Protein AF-A0A7W0UKR6-F1 (afdb_monomer_lite)

Secondary structure (DSSP, 8-state):
--EEETTEEPPPTTSHHHHHHHHHHHHHS-TT---EEEEEEE-TTS-EEEEEE-TTS-BHHHHHHHTTSSEE---

Sequence (75 aa):
IAVRVEGMNSPEMNTAEGKAAKVYAESLLPPGTQVMLTARKKDKYGRFLARITLPNGDDFSTSMITAGHAVAYLT

pLDDT: mean 93.0, std 7.55, range [59.22, 98.38]

Foldseek 3Di:
DAADEPFKDFDDCPDPLVVVLVVVLCVQPPPPFDWDWDFDDQDPVRHTHTWTQHPVRDTSRVVCVVVVRIPTDDD

Radius of gyration: 12.02 Å; chains: 1; bounding box: 26×22×31 Å

Structure (mmCIF, N/CA/C/O backbone):
data_AF-A0A7W0UKR6-F1
#
_entry.id   AF-A0A7W0UKR6-F1
#
loop_
_atom_site.group_PDB
_atom_site.id
_atom_site.type_symbol
_atom_site.label_atom_id
_atom_site.label_alt_id
_atom_site.label_comp_id
_atom_site.label_asym_id
_atom_site.label_entity_id
_atom_site.label_seq_id
_atom_site.pdbx_PDB_ins_code
_atom_site.Cartn_x
_atom_site.Cartn_y
_atom_site.Cartn_z
_atom_site.occupancy
_atom_site.B_iso_or_equiv
_atom_site.auth_seq_id
_atom_site.auth_comp_id
_atom_site.auth_asym_id
_atom_site.auth_atom_id
_atom_site.pdbx_PDB_model_num
ATOM 1 N N . ILE A 1 1 ? -4.853 10.923 10.191 1.00 78.19 1 ILE A N 1
ATOM 2 C CA . ILE A 1 1 ? -3.819 9.958 10.646 1.00 78.19 1 ILE A CA 1
ATOM 3 C C . ILE A 1 1 ? -3.092 9.453 9.405 1.00 78.19 1 ILE A C 1
ATOM 5 O O . ILE A 1 1 ? -3.773 9.179 8.429 1.00 78.19 1 ILE A O 1
ATOM 9 N N . ALA A 1 2 ? -1.759 9.378 9.413 1.00 88.38 2 ALA A N 1
ATOM 10 C CA . ALA A 1 2 ? -0.972 8.835 8.303 1.00 88.38 2 ALA A CA 1
ATOM 11 C C . ALA A 1 2 ? -0.312 7.513 8.723 1.00 88.38 2 ALA A C 1
ATOM 13 O O . ALA A 1 2 ? 0.196 7.408 9.843 1.00 88.38 2 ALA A O 1
ATOM 14 N N . VAL A 1 3 ? -0.328 6.518 7.835 1.00 91.00 3 VAL A N 1
ATOM 15 C CA . VAL A 1 3 ? 0.158 5.156 8.096 1.00 91.00 3 VAL A CA 1
ATOM 16 C C . VAL A 1 3 ? 1.181 4.769 7.030 1.00 91.00 3 VAL A C 1
ATOM 18 O O . VAL A 1 3 ? 0.952 4.985 5.843 1.00 91.00 3 VAL A O 1
ATOM 21 N N . ARG A 1 4 ? 2.308 4.196 7.455 1.00 92.50 4 ARG A N 1
ATOM 22 C CA . ARG A 1 4 ? 3.216 3.423 6.610 1.00 92.50 4 ARG A CA 1
ATOM 23 C C . ARG A 1 4 ? 2.880 1.951 6.805 1.00 92.50 4 ARG A C 1
ATOM 25 O O . ARG A 1 4 ? 2.883 1.470 7.940 1.00 92.50 4 ARG A O 1
ATOM 32 N N . VAL A 1 5 ? 2.610 1.258 5.704 1.00 94.12 5 VAL A N 1
ATOM 33 C CA . VAL A 1 5 ? 2.361 -0.181 5.748 1.00 94.12 5 VAL A CA 1
ATOM 34 C C . VAL A 1 5 ? 3.649 -0.893 6.121 1.00 94.12 5 VAL A C 1
ATOM 36 O O . VAL A 1 5 ? 4.722 -0.624 5.581 1.00 94.12 5 VAL A O 1
ATOM 39 N N . GLU A 1 6 ? 3.539 -1.760 7.106 1.00 93.06 6 GLU A N 1
ATOM 40 C CA . GLU A 1 6 ? 4.644 -2.550 7.604 1.00 93.06 6 GLU A CA 1
ATOM 41 C C . GLU A 1 6 ? 4.912 -3.785 6.742 1.00 93.06 6 GLU A C 1
ATOM 43 O O . GLU A 1 6 ? 3.990 -4.359 6.175 1.00 93.06 6 GLU A O 1
ATOM 48 N N . GLY A 1 7 ? 6.173 -4.225 6.679 1.00 92.38 7 GLY A N 1
ATOM 49 C CA . GLY A 1 7 ? 6.543 -5.466 5.994 1.00 92.38 7 GLY A CA 1
ATOM 50 C C . GLY A 1 7 ? 6.732 -5.337 4.480 1.00 92.38 7 GLY A C 1
ATOM 51 O O . GLY A 1 7 ? 7.089 -6.319 3.834 1.00 92.38 7 GLY A O 1
ATOM 52 N N . MET A 1 8 ? 6.531 -4.146 3.907 1.00 95.31 8 MET A N 1
ATOM 53 C CA . MET A 1 8 ? 6.628 -3.909 2.465 1.00 95.31 8 MET A CA 1
ATOM 54 C C . MET A 1 8 ? 7.292 -2.569 2.123 1.00 95.31 8 MET A C 1
ATOM 56 O O . MET A 1 8 ? 7.223 -1.611 2.895 1.00 95.31 8 MET A O 1
ATOM 60 N N . ASN A 1 9 ? 7.862 -2.485 0.920 1.00 96.62 9 ASN A N 1
ATOM 61 C CA . ASN A 1 9 ? 8.205 -1.231 0.248 1.00 96.62 9 ASN A CA 1
ATOM 62 C C . ASN A 1 9 ? 7.625 -1.228 -1.170 1.00 96.62 9 ASN A C 1
ATOM 64 O O . ASN A 1 9 ? 7.800 -2.193 -1.914 1.00 96.62 9 ASN A O 1
ATOM 68 N N . SER A 1 10 ? 6.961 -0.138 -1.549 1.00 96.81 10 SER A N 1
ATOM 69 C CA . SER A 1 10 ? 6.524 0.111 -2.925 1.00 96.81 10 SER A CA 1
ATOM 70 C C . SER A 1 10 ? 7.576 0.924 -3.694 1.00 96.81 10 SER A C 1
ATOM 72 O O . SER A 1 10 ? 8.368 1.629 -3.061 1.00 96.81 10 SER A O 1
ATOM 74 N N . PRO A 1 11 ? 7.565 0.892 -5.038 1.00 97.38 11 PRO A N 1
ATOM 75 C CA . PRO A 1 11 ? 8.358 1.807 -5.857 1.00 97.38 11 PRO A CA 1
ATOM 76 C C . PRO A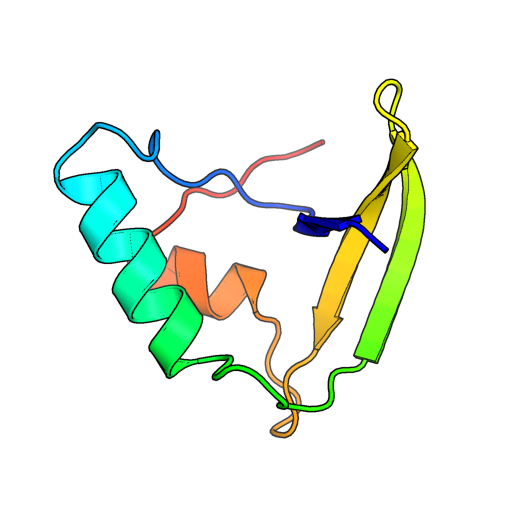 1 11 ? 8.032 3.283 -5.580 1.00 97.38 11 PRO A C 1
ATOM 78 O O . PRO A 1 11 ? 6.956 3.615 -5.071 1.00 97.38 11 PRO A O 1
ATOM 81 N N . GLU A 1 12 ? 8.957 4.173 -5.940 1.00 96.88 12 GLU A N 1
ATOM 82 C CA . GLU A 1 12 ? 8.788 5.616 -5.758 1.00 96.88 12 GLU A CA 1
ATOM 83 C C . GLU A 1 12 ? 7.666 6.177 -6.641 1.00 96.88 12 GLU A C 1
ATOM 85 O O . GLU A 1 12 ? 7.551 5.865 -7.823 1.00 96.88 12 GLU A O 1
ATOM 90 N N . MET A 1 13 ? 6.836 7.056 -6.074 1.00 94.38 13 MET A N 1
ATOM 91 C CA . MET A 1 13 ? 5.601 7.547 -6.711 1.00 94.38 13 MET A CA 1
ATOM 92 C C . MET A 1 13 ? 5.827 8.261 -8.057 1.00 94.38 13 MET A C 1
ATOM 94 O O . MET A 1 13 ? 4.926 8.334 -8.893 1.00 94.38 13 MET A O 1
ATOM 98 N N . ASN A 1 14 ? 7.014 8.829 -8.268 1.00 96.31 14 ASN A N 1
ATOM 99 C CA . ASN A 1 14 ? 7.361 9.542 -9.495 1.00 96.31 14 ASN A CA 1
ATOM 100 C C . ASN A 1 14 ? 7.791 8.616 -10.649 1.00 96.31 14 ASN A C 1
ATOM 102 O O . ASN A 1 14 ? 8.010 9.119 -11.751 1.00 96.31 14 ASN A O 1
ATOM 106 N N . THR A 1 15 ? 7.861 7.297 -10.443 1.00 97.94 15 THR A N 1
ATOM 107 C CA . THR A 1 15 ? 8.137 6.317 -11.504 1.00 97.94 15 THR A CA 1
ATOM 108 C C . THR A 1 15 ? 6.848 5.740 -12.105 1.00 97.94 15 THR A C 1
ATOM 110 O O . THR A 1 15 ? 5.744 5.955 -11.594 1.00 97.94 15 THR A O 1
ATOM 113 N N . ALA A 1 16 ? 6.959 5.023 -13.228 1.00 98.12 16 ALA A N 1
ATOM 114 C CA . ALA A 1 16 ? 5.813 4.348 -13.843 1.00 98.12 16 ALA A CA 1
ATOM 115 C C . ALA A 1 16 ? 5.273 3.226 -12.938 1.00 98.12 16 ALA A C 1
ATOM 117 O O . ALA A 1 16 ? 4.063 3.075 -12.772 1.00 98.12 16 ALA A O 1
ATOM 118 N N . GLU A 1 17 ? 6.176 2.497 -12.291 1.00 97.94 17 GLU A N 1
ATOM 119 C CA . GLU A 1 17 ? 5.882 1.403 -11.369 1.00 97.94 17 GLU A CA 1
ATOM 120 C C . GLU A 1 17 ? 5.204 1.920 -10.098 1.00 97.94 17 GLU A C 1
ATOM 122 O O . GLU A 1 17 ? 4.245 1.309 -9.629 1.00 97.94 17 GLU A O 1
ATOM 127 N N . GLY A 1 18 ? 5.638 3.069 -9.564 1.00 98.06 18 GLY A N 1
ATOM 128 C CA . GLY A 1 18 ? 5.004 3.688 -8.397 1.00 98.06 18 GLY A CA 1
ATOM 129 C C . GLY A 1 18 ? 3.571 4.132 -8.680 1.00 98.06 18 GLY A C 1
ATOM 130 O O . GLY A 1 18 ? 2.673 3.908 -7.866 1.00 98.06 18 GLY A O 1
ATOM 131 N N . LYS A 1 19 ? 3.321 4.686 -9.873 1.00 98.38 19 LYS A N 1
ATOM 132 C CA . LYS A 1 19 ? 1.961 5.012 -10.330 1.00 98.38 19 LYS A CA 1
ATOM 133 C C . LYS A 1 19 ? 1.100 3.757 -10.473 1.00 98.38 19 LYS A C 1
ATOM 135 O O . LYS A 1 19 ? -0.033 3.757 -10.001 1.00 98.38 19 LYS A O 1
ATOM 140 N N . ALA A 1 20 ? 1.633 2.690 -11.068 1.00 98.31 20 ALA A N 1
ATOM 141 C CA . ALA A 1 20 ? 0.919 1.420 -11.192 1.00 98.31 20 ALA A CA 1
ATOM 142 C C . ALA A 1 20 ? 0.594 0.808 -9.817 1.00 98.31 20 ALA A C 1
ATOM 144 O O . ALA A 1 20 ? -0.541 0.401 -9.577 1.00 98.31 20 ALA A O 1
ATOM 145 N N . ALA A 1 21 ? 1.553 0.820 -8.886 1.00 98.31 21 ALA A N 1
ATOM 146 C CA . ALA A 1 21 ? 1.353 0.354 -7.516 1.00 98.31 21 ALA A CA 1
ATOM 147 C C . ALA A 1 21 ? 0.274 1.157 -6.780 1.00 98.31 21 ALA A C 1
ATOM 149 O O . ALA A 1 21 ? -0.545 0.576 -6.071 1.00 98.31 21 ALA A O 1
ATOM 150 N N . LYS A 1 22 ? 0.228 2.480 -6.981 1.00 97.56 22 LYS A N 1
ATOM 151 C CA . LYS A 1 22 ? -0.834 3.328 -6.431 1.00 97.56 22 LYS A CA 1
ATOM 152 C C . LYS A 1 22 ? -2.213 2.929 -6.962 1.00 97.56 22 LYS A C 1
ATOM 154 O O . LYS A 1 22 ? -3.126 2.765 -6.160 1.00 97.56 22 LYS A O 1
ATOM 159 N N . VAL A 1 23 ? -2.364 2.759 -8.277 1.00 98.06 23 VAL A N 1
ATOM 160 C CA . VAL A 1 23 ? -3.656 2.367 -8.872 1.00 98.06 23 VAL A CA 1
ATOM 161 C C . VAL A 1 23 ? -4.124 1.024 -8.313 1.00 98.06 23 VAL A C 1
ATOM 163 O O . VAL A 1 23 ? -5.287 0.884 -7.940 1.00 98.06 23 VAL A O 1
ATOM 166 N N . TYR A 1 24 ? -3.221 0.050 -8.189 1.00 98.25 24 TYR A N 1
ATOM 167 C CA . TYR A 1 24 ? -3.568 -1.242 -7.607 1.00 98.25 24 TYR A CA 1
ATOM 168 C C . TYR A 1 24 ? -3.952 -1.128 -6.124 1.00 98.25 24 TYR A C 1
ATOM 170 O O . TYR A 1 24 ? -4.982 -1.665 -5.714 1.00 98.25 24 TYR A O 1
ATOM 178 N N . ALA A 1 25 ? -3.201 -0.357 -5.332 1.00 97.44 25 ALA A N 1
ATOM 179 C CA . ALA A 1 25 ? -3.539 -0.075 -3.938 1.00 97.44 25 ALA A CA 1
ATOM 180 C C . ALA A 1 25 ? -4.942 0.537 -3.788 1.00 97.44 25 ALA A C 1
ATOM 182 O O . ALA A 1 25 ? -5.710 0.099 -2.935 1.00 97.44 25 ALA A O 1
ATOM 183 N N . GLU A 1 26 ? -5.296 1.509 -4.633 1.00 97.19 26 GLU A N 1
ATOM 184 C CA . GLU A 1 26 ? -6.621 2.145 -4.643 1.00 97.19 26 GLU A CA 1
ATOM 185 C C . GLU A 1 26 ? -7.733 1.181 -5.086 1.00 97.19 26 GLU A C 1
ATOM 187 O O . GLU A 1 26 ? -8.874 1.340 -4.661 1.00 97.19 26 GLU A O 1
ATOM 192 N N . SER A 1 27 ? -7.415 0.156 -5.886 1.00 97.19 27 SER A N 1
ATOM 193 C CA . SER A 1 27 ? -8.375 -0.896 -6.252 1.00 97.19 27 SER A CA 1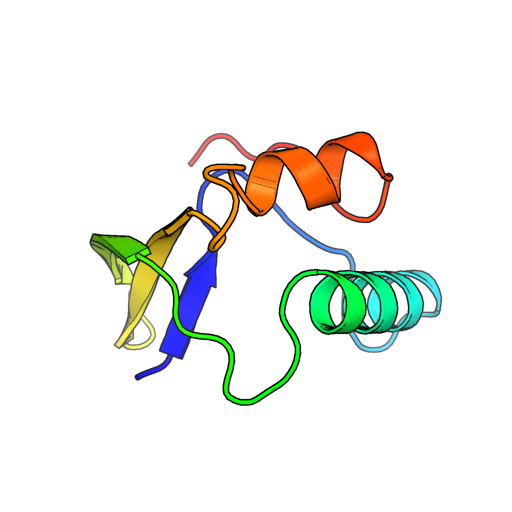
ATOM 194 C C . SER A 1 27 ? -8.667 -1.872 -5.105 1.00 97.19 27 SER A C 1
ATOM 196 O O . SER A 1 27 ? -9.799 -2.330 -4.968 1.00 97.19 27 SER A O 1
ATOM 198 N N . LEU A 1 28 ? -7.671 -2.157 -4.255 1.00 96.38 28 LEU A N 1
ATOM 199 C CA . LEU A 1 28 ? -7.827 -2.989 -3.054 1.00 96.38 28 LEU A CA 1
ATOM 200 C C . LEU A 1 28 ? -8.476 -2.220 -1.900 1.00 96.38 28 LEU A C 1
ATOM 202 O O . LEU A 1 28 ? -9.224 -2.787 -1.106 1.00 96.38 28 LEU A O 1
ATOM 206 N N . LEU A 1 29 ? -8.149 -0.931 -1.793 1.00 95.00 29 LEU A N 1
ATOM 207 C CA . LEU A 1 29 ? -8.585 -0.049 -0.723 1.00 95.00 29 LEU A CA 1
ATOM 208 C C . LEU A 1 29 ? -9.086 1.295 -1.278 1.00 95.00 29 LEU A C 1
ATOM 210 O O . LEU A 1 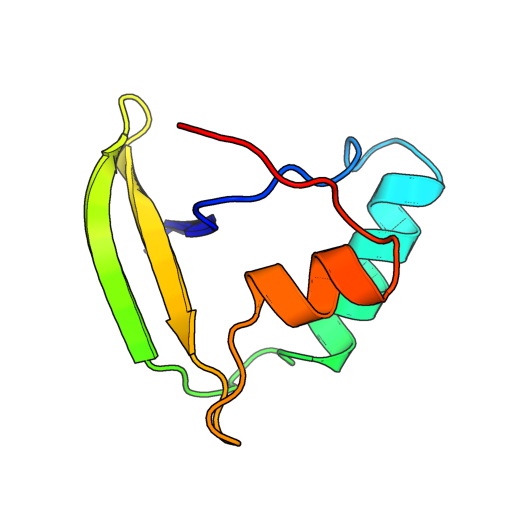29 ? -8.408 2.319 -1.135 1.00 95.00 29 LEU A O 1
ATOM 214 N N . PRO A 1 30 ? -10.284 1.328 -1.888 1.00 96.06 30 PRO A N 1
ATOM 215 C CA . PRO A 1 30 ? -10.874 2.573 -2.358 1.00 96.06 30 PRO A CA 1
ATOM 216 C C . PRO A 1 30 ? -11.050 3.589 -1.219 1.00 96.06 30 PRO A C 1
ATOM 218 O O . PRO A 1 30 ? -11.306 3.193 -0.072 1.00 96.06 30 PRO A O 1
ATOM 221 N N . PRO A 1 31 ? -10.981 4.903 -1.495 1.00 94.62 31 PRO A N 1
ATOM 222 C CA . PRO A 1 31 ? -11.276 5.924 -0.496 1.00 94.62 31 PRO A CA 1
ATOM 223 C C . PRO A 1 31 ? -12.634 5.699 0.185 1.00 94.62 31 PRO A C 1
ATOM 225 O O . PRO A 1 31 ? -13.637 5.440 -0.473 1.00 94.62 31 PRO A O 1
ATOM 228 N N . GLY A 1 32 ? -12.660 5.806 1.516 1.00 94.69 32 GLY A N 1
ATOM 229 C CA . GLY A 1 32 ? -13.854 5.546 2.332 1.00 94.69 32 GLY A CA 1
ATOM 230 C C . GLY A 1 32 ? -13.995 4.099 2.818 1.00 94.69 32 GLY A C 1
ATOM 231 O O . GLY A 1 32 ? -14.829 3.838 3.683 1.00 94.69 32 GLY A O 1
ATOM 232 N N . THR A 1 33 ? -13.160 3.175 2.337 1.00 94.88 33 THR A N 1
ATOM 233 C CA . THR A 1 33 ? -13.140 1.791 2.829 1.00 94.88 33 THR A CA 1
ATOM 234 C C . THR A 1 33 ? -12.721 1.740 4.298 1.00 94.88 33 THR A C 1
ATOM 236 O O . THR A 1 33 ? -11.696 2.303 4.689 1.00 94.88 33 THR A O 1
ATOM 239 N N . GLN A 1 34 ? -13.507 1.045 5.121 1.00 95.44 34 GLN A N 1
ATOM 240 C CA . GLN A 1 34 ? -13.154 0.773 6.512 1.00 95.44 34 GLN A CA 1
ATOM 241 C C . GLN A 1 34 ? -12.161 -0.387 6.591 1.00 95.44 34 GLN A C 1
ATOM 243 O O . GLN A 1 34 ? -12.347 -1.414 5.948 1.00 95.44 34 GLN A O 1
ATOM 248 N N . VAL A 1 35 ? -11.117 -0.231 7.402 1.00 95.00 35 VAL A N 1
ATOM 249 C CA . VAL A 1 35 ? -10.076 -1.246 7.613 1.00 95.00 35 VAL A CA 1
ATOM 250 C C . VAL A 1 35 ? -9.734 -1.371 9.080 1.00 95.00 35 VAL A C 1
ATOM 252 O O . VAL A 1 35 ? -9.916 -0.431 9.858 1.00 95.00 35 VAL A O 1
ATOM 255 N N . MET A 1 36 ? -9.161 -2.513 9.442 1.00 95.56 36 MET A N 1
ATOM 256 C CA . MET A 1 36 ? -8.534 -2.681 10.742 1.00 95.56 36 MET A CA 1
ATOM 257 C C . MET A 1 36 ? -7.050 -2.327 10.646 1.00 95.56 36 MET A C 1
ATOM 259 O O . MET A 1 36 ? -6.320 -2.850 9.804 1.00 95.56 36 MET A O 1
ATOM 263 N N . LEU A 1 37 ? -6.604 -1.439 11.535 1.00 93.69 37 LEU A N 1
ATOM 264 C CA . LEU A 1 37 ? -5.198 -1.081 11.686 1.00 93.69 37 LEU A CA 1
ATOM 265 C C . LEU A 1 37 ? -4.634 -1.747 12.937 1.00 93.69 37 LEU A C 1
ATOM 267 O O . LEU A 1 37 ? -5.099 -1.489 14.046 1.00 93.69 37 LEU A O 1
ATOM 271 N N . THR A 1 38 ? -3.579 -2.539 12.774 1.00 92.19 38 THR A N 1
ATOM 272 C CA . THR A 1 38 ? -2.781 -3.038 13.899 1.00 92.19 38 THR A CA 1
ATOM 273 C C . THR A 1 38 ? -1.469 -2.266 13.932 1.00 92.19 38 THR A C 1
ATOM 275 O O . THR A 1 38 ? -0.510 -2.601 13.235 1.00 92.19 38 THR A O 1
ATOM 278 N N . ALA A 1 39 ? -1.453 -1.173 14.696 1.00 81.94 39 ALA A N 1
ATOM 279 C CA . ALA A 1 39 ? -0.314 -0.266 14.785 1.00 81.94 39 ALA A CA 1
ATOM 280 C C . ALA A 1 39 ? 0.686 -0.710 15.858 1.00 81.94 39 ALA A C 1
ATOM 282 O O . ALA A 1 39 ? 0.293 -1.040 16.975 1.00 81.94 39 ALA A O 1
ATOM 283 N N . ARG A 1 40 ? 1.986 -0.665 15.538 1.00 69.94 40 ARG A N 1
ATOM 284 C CA . ARG A 1 40 ? 3.054 -1.008 16.494 1.00 69.94 40 ARG A CA 1
ATOM 285 C C . ARG A 1 40 ? 3.695 0.210 17.147 1.00 69.94 40 ARG A C 1
ATOM 287 O O . ARG A 1 40 ? 3.911 0.223 18.353 1.00 69.94 40 ARG A O 1
ATOM 294 N N . LYS A 1 41 ? 4.025 1.234 16.359 1.00 76.00 41 LYS A N 1
ATOM 295 C CA . LYS A 1 41 ? 4.736 2.436 16.828 1.00 76.00 41 LYS A CA 1
ATOM 296 C C . LYS A 1 41 ? 4.508 3.619 15.895 1.00 76.00 41 LYS A C 1
ATOM 298 O O . LYS A 1 41 ? 4.190 3.428 14.721 1.00 76.00 41 LYS A O 1
ATOM 303 N N . LYS A 1 42 ? 4.714 4.838 16.399 1.00 82.12 42 LYS A N 1
ATOM 304 C CA . LYS A 1 42 ? 4.909 6.016 15.543 1.00 82.12 42 LYS A CA 1
ATOM 305 C C . LYS A 1 42 ? 6.362 6.043 15.056 1.00 82.12 42 LYS A C 1
ATOM 307 O O . LYS A 1 42 ? 7.275 5.788 15.838 1.00 82.12 42 LYS A O 1
ATOM 312 N N . ASP A 1 43 ? 6.573 6.308 13.774 1.00 79.00 43 ASP A N 1
ATOM 313 C CA . ASP A 1 43 ? 7.894 6.533 13.193 1.00 79.00 43 ASP A CA 1
ATOM 314 C C . ASP A 1 43 ? 8.414 7.945 13.527 1.00 79.00 43 ASP A C 1
ATOM 316 O O . ASP A 1 43 ? 7.693 8.789 14.068 1.00 79.00 43 ASP A O 1
ATOM 320 N N . LYS A 1 44 ? 9.677 8.220 13.176 1.00 80.50 44 LYS A N 1
ATOM 321 C CA . LYS A 1 44 ? 10.329 9.525 13.407 1.00 80.50 44 LYS A CA 1
ATOM 322 C C . LYS A 1 44 ? 9.672 10.705 12.673 1.00 80.50 44 LYS A C 1
ATOM 324 O O . LYS A 1 44 ? 10.009 11.850 12.945 1.00 80.50 44 LYS A O 1
ATOM 329 N N . TYR A 1 45 ? 8.762 10.431 11.743 1.00 83.56 45 TYR A N 1
ATOM 330 C CA . TYR A 1 45 ? 8.002 11.414 10.975 1.00 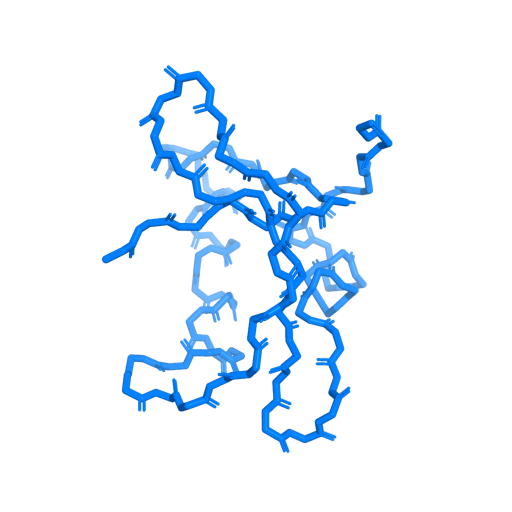83.56 45 TYR A CA 1
ATOM 331 C C . TYR A 1 45 ? 6.546 11.527 11.461 1.00 83.56 45 TYR A C 1
ATOM 333 O O . TYR A 1 45 ? 5.731 12.184 10.819 1.00 83.56 45 TYR A O 1
ATOM 341 N N . GLY A 1 46 ? 6.196 10.876 12.578 1.00 83.62 46 GLY A N 1
ATOM 342 C CA . GLY A 1 46 ? 4.859 10.909 13.170 1.00 83.62 46 GLY A CA 1
ATOM 343 C C . GLY A 1 46 ? 3.828 9.997 12.496 1.00 83.62 46 GLY A C 1
ATOM 344 O O . GLY A 1 46 ? 2.647 10.072 12.841 1.00 83.62 46 GLY A O 1
ATOM 345 N N . ARG A 1 47 ? 4.238 9.128 11.563 1.00 88.00 47 ARG A N 1
ATOM 346 C CA . ARG A 1 47 ? 3.358 8.149 10.902 1.00 88.00 47 ARG A CA 1
ATOM 347 C C . ARG A 1 47 ? 3.265 6.882 11.733 1.00 88.00 47 ARG A C 1
ATOM 349 O O . ARG A 1 47 ? 4.248 6.472 12.338 1.00 88.00 47 ARG A O 1
ATOM 356 N N . PHE A 1 48 ? 2.124 6.209 11.732 1.00 89.94 48 PHE A N 1
ATOM 357 C CA . PHE A 1 48 ? 2.066 4.868 12.314 1.00 89.94 48 PHE A CA 1
ATOM 358 C C . PHE A 1 48 ? 2.721 3.856 11.380 1.00 89.94 48 PHE A C 1
ATOM 360 O O . PHE A 1 48 ? 2.414 3.841 10.194 1.00 89.94 48 PHE A O 1
ATOM 367 N N . LEU A 1 49 ? 3.582 2.995 11.917 1.00 91.31 49 LEU A N 1
ATOM 368 C CA . LEU A 1 49 ? 3.950 1.742 11.264 1.00 91.31 49 LEU A CA 1
ATOM 369 C C . LEU A 1 49 ? 2.913 0.689 11.670 1.00 91.31 49 LEU A C 1
ATOM 371 O O . LEU A 1 49 ? 2.774 0.401 12.866 1.00 91.31 49 LEU A O 1
ATOM 375 N N . ALA A 1 50 ? 2.149 0.182 10.704 1.00 93.00 50 ALA A N 1
ATOM 376 C CA . ALA A 1 50 ? 1.022 -0.705 10.981 1.00 93.00 50 ALA A CA 1
ATOM 377 C C . ALA A 1 50 ? 0.791 -1.739 9.876 1.00 93.00 50 ALA A C 1
ATOM 379 O O . ALA A 1 50 ? 1.084 -1.494 8.703 1.00 93.00 50 ALA A O 1
ATOM 380 N N . ARG A 1 51 ? 0.175 -2.858 10.263 1.00 94.44 51 ARG A N 1
ATOM 381 C CA . ARG A 1 51 ? -0.509 -3.759 9.330 1.00 94.44 51 ARG A CA 1
ATOM 382 C C . ARG A 1 51 ? -1.929 -3.274 9.068 1.00 94.44 51 ARG A C 1
ATOM 384 O O . ARG A 1 51 ? -2.555 -2.680 9.951 1.00 94.44 51 ARG A O 1
ATOM 391 N N . ILE A 1 52 ? -2.410 -3.540 7.858 1.00 95.88 52 ILE A N 1
ATOM 392 C CA . ILE A 1 52 ? -3.756 -3.190 7.405 1.00 95.88 52 ILE A CA 1
ATOM 393 C C . ILE A 1 52 ? -4.461 -4.480 7.000 1.00 95.88 52 ILE A C 1
ATOM 395 O O . ILE A 1 52 ? -4.030 -5.144 6.057 1.00 95.88 52 ILE A O 1
ATOM 399 N N . THR A 1 53 ? -5.546 -4.803 7.696 1.00 97.31 53 THR A N 1
ATOM 400 C CA . THR A 1 53 ? -6.449 -5.892 7.313 1.00 97.31 53 THR A CA 1
ATOM 401 C C . THR A 1 53 ? -7.636 -5.311 6.551 1.00 97.31 53 THR A C 1
ATOM 403 O O . THR A 1 53 ? -8.302 -4.386 7.032 1.00 97.31 53 THR A O 1
ATOM 406 N N . LEU A 1 54 ? -7.870 -5.844 5.354 1.00 96.94 54 LEU A N 1
ATOM 407 C CA . LEU A 1 54 ? -8.956 -5.467 4.454 1.00 96.94 54 LEU A CA 1
ATOM 408 C C . LEU A 1 54 ? -10.313 -6.006 4.947 1.00 96.94 54 LEU A C 1
ATOM 410 O O . LEU A 1 54 ? -10.344 -6.920 5.774 1.00 96.94 54 LEU A O 1
ATOM 414 N N . PRO A 1 55 ? -11.453 -5.486 4.444 1.00 96.12 55 PRO A N 1
ATOM 415 C CA . PRO A 1 55 ? -12.786 -5.939 4.861 1.00 96.12 55 PRO A CA 1
ATOM 416 C C . PRO A 1 55 ? -13.033 -7.441 4.682 1.00 96.12 55 PRO A C 1
ATOM 418 O O . PRO A 1 55 ? -13.813 -8.032 5.422 1.00 96.12 55 PRO A O 1
ATOM 421 N N . ASN A 1 56 ? -12.373 -8.055 3.700 1.00 94.94 56 ASN A N 1
ATOM 422 C CA . ASN A 1 56 ? -12.458 -9.486 3.417 1.00 94.94 56 ASN A CA 1
ATOM 423 C C . ASN A 1 56 ? -11.524 -10.345 4.296 1.00 94.94 56 ASN A C 1
ATOM 425 O O . ASN A 1 56 ? -11.533 -11.564 4.165 1.00 94.94 56 ASN A O 1
ATOM 429 N N . GLY A 1 57 ? -10.741 -9.729 5.188 1.00 96.88 57 GLY A N 1
ATOM 430 C CA . GLY A 1 57 ? -9.785 -10.402 6.068 1.00 96.88 57 GLY A CA 1
ATOM 431 C C . GLY A 1 57 ? -8.362 -10.507 5.513 1.00 96.88 57 GLY A C 1
ATOM 432 O O . GLY A 1 57 ? -7.471 -10.923 6.253 1.00 96.88 57 GLY A O 1
ATOM 433 N N . ASP A 1 58 ? -8.122 -10.099 4.265 1.00 97.06 58 ASP A N 1
ATOM 434 C CA . ASP A 1 58 ? -6.794 -10.178 3.654 1.00 97.06 58 ASP A CA 1
ATOM 435 C C . ASP A 1 58 ? -5.824 -9.148 4.250 1.00 97.06 58 ASP A C 1
ATOM 437 O O . ASP A 1 58 ? -6.202 -8.040 4.648 1.00 97.06 58 ASP A O 1
ATOM 441 N N . ASP A 1 59 ? -4.537 -9.498 4.274 1.00 97.06 59 ASP A N 1
ATOM 442 C CA . ASP A 1 59 ? -3.464 -8.569 4.620 1.00 97.06 59 ASP A CA 1
ATOM 443 C C . ASP A 1 59 ? -3.049 -7.757 3.386 1.00 97.06 59 ASP A C 1
ATOM 445 O O . ASP A 1 59 ? -2.545 -8.298 2.399 1.00 97.06 59 ASP A O 1
ATOM 449 N N . PHE A 1 60 ? -3.215 -6.434 3.462 1.00 97.38 60 PHE A N 1
ATOM 450 C CA . PHE A 1 60 ? -2.940 -5.529 2.343 1.00 97.38 60 PHE A CA 1
ATOM 451 C C . PHE A 1 60 ? -1.493 -5.633 1.838 1.00 97.38 60 PHE A C 1
ATOM 453 O O . PHE A 1 60 ? -1.249 -5.561 0.633 1.00 97.38 60 PHE A O 1
ATOM 460 N N . SER A 1 61 ? -0.521 -5.810 2.743 1.00 96.94 61 SER A N 1
ATOM 461 C CA . SER A 1 61 ? 0.892 -5.889 2.356 1.00 96.94 61 SER A CA 1
ATOM 462 C C . SER A 1 61 ? 1.171 -7.130 1.511 1.00 96.94 61 SER A C 1
ATOM 464 O O . SER A 1 61 ? 1.859 -7.050 0.492 1.00 96.94 61 SER A O 1
ATOM 466 N N . THR A 1 62 ? 0.546 -8.248 1.876 1.00 97.38 62 THR A N 1
ATOM 467 C CA . THR A 1 62 ? 0.614 -9.511 1.144 1.00 97.38 62 THR A CA 1
ATOM 468 C C . THR A 1 62 ? 0.002 -9.355 -0.244 1.00 97.38 62 THR A C 1
ATOM 470 O O . THR A 1 62 ? 0.663 -9.670 -1.230 1.00 97.38 62 THR A O 1
ATOM 473 N N . SER A 1 63 ? -1.199 -8.774 -0.352 1.00 98.06 63 SER A N 1
ATOM 474 C CA . SER A 1 63 ? -1.858 -8.538 -1.646 1.00 98.06 63 SER A CA 1
ATOM 475 C C . SER A 1 63 ? -1.016 -7.670 -2.591 1.00 98.06 63 SER A C 1
ATOM 477 O O . SER A 1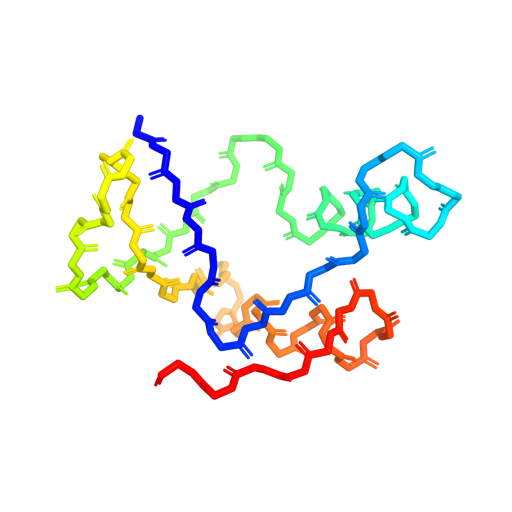 63 ? -0.958 -7.944 -3.790 1.00 98.06 63 SER A O 1
ATOM 479 N N . MET A 1 64 ? -0.339 -6.643 -2.065 1.00 98.38 64 MET A N 1
ATOM 480 C CA . MET A 1 64 ? 0.551 -5.767 -2.840 1.00 98.38 64 MET A CA 1
ATOM 481 C C . MET A 1 64 ? 1.816 -6.487 -3.325 1.00 98.38 64 MET A C 1
ATOM 483 O O . MET A 1 64 ? 2.222 -6.301 -4.473 1.00 98.38 64 MET A O 1
ATOM 487 N N . ILE A 1 65 ? 2.440 -7.301 -2.466 1.00 98.12 65 ILE A N 1
ATOM 488 C CA . ILE A 1 65 ? 3.654 -8.058 -2.803 1.00 98.12 65 ILE A CA 1
ATOM 489 C C . ILE A 1 65 ? 3.337 -9.154 -3.823 1.00 98.12 65 ILE A C 1
ATOM 491 O O . ILE A 1 65 ? 4.024 -9.265 -4.836 1.00 98.12 65 ILE A O 1
ATOM 495 N N . THR A 1 66 ? 2.277 -9.934 -3.599 1.00 98.00 66 THR A N 1
ATOM 496 C CA . THR A 1 66 ? 1.870 -11.022 -4.501 1.00 98.00 66 THR A CA 1
ATOM 497 C C . THR A 1 66 ? 1.529 -10.511 -5.900 1.00 98.00 66 THR A C 1
ATOM 499 O O . THR A 1 66 ? 1.836 -11.180 -6.882 1.00 98.00 66 THR A O 1
ATOM 502 N N . ALA A 1 67 ? 0.956 -9.311 -6.009 1.00 97.81 67 ALA A N 1
ATOM 503 C CA . ALA A 1 67 ? 0.662 -8.679 -7.294 1.00 97.81 67 ALA A CA 1
ATOM 504 C C . ALA A 1 67 ? 1.871 -7.984 -7.952 1.00 97.81 67 ALA A C 1
ATOM 506 O O . ALA A 1 67 ? 1.728 -7.397 -9.021 1.00 97.81 67 ALA A O 1
ATOM 507 N N . GLY A 1 68 ? 3.059 -8.014 -7.335 1.00 97.94 68 GLY A N 1
ATOM 508 C CA . GLY A 1 68 ? 4.273 -7.397 -7.882 1.00 97.94 68 GLY A CA 1
ATOM 509 C C . GLY A 1 68 ? 4.328 -5.870 -7.755 1.00 97.94 68 GLY A C 1
ATOM 510 O O . GLY A 1 68 ? 5.184 -5.231 -8.362 1.00 97.94 68 GLY A O 1
ATOM 511 N N . HIS A 1 69 ? 3.446 -5.269 -6.952 1.00 98.25 69 HIS A N 1
ATOM 512 C CA . HIS A 1 69 ? 3.390 -3.820 -6.725 1.00 98.25 69 HIS A CA 1
ATOM 513 C C . HIS A 1 69 ? 4.202 -3.359 -5.506 1.00 98.25 69 HIS A C 1
ATOM 515 O O . HIS A 1 69 ? 4.260 -2.165 -5.198 1.00 98.25 69 HIS A O 1
ATOM 521 N N . ALA A 1 70 ? 4.842 -4.297 -4.812 1.00 97.81 70 ALA A N 1
ATOM 522 C CA . ALA A 1 70 ? 5.758 -4.044 -3.715 1.00 97.81 70 ALA A CA 1
ATOM 523 C C . ALA A 1 70 ? 6.712 -5.222 -3.503 1.00 97.81 70 ALA A C 1
ATOM 525 O O . ALA A 1 70 ? 6.489 -6.322 -4.003 1.00 97.81 70 ALA A O 1
ATOM 526 N N . VAL A 1 71 ? 7.752 -4.993 -2.705 1.00 96.94 71 VAL A N 1
ATOM 527 C CA . VAL A 1 71 ? 8.683 -6.031 -2.250 1.00 96.94 71 VAL A CA 1
ATOM 528 C C . VAL A 1 71 ? 8.608 -6.194 -0.738 1.00 96.94 71 VAL A C 1
ATOM 530 O O . VAL A 1 71 ? 8.352 -5.227 -0.015 1.00 96.94 71 VAL A O 1
ATOM 533 N N . ALA A 1 72 ? 8.850 -7.416 -0.261 1.00 95.56 72 ALA A N 1
ATOM 534 C CA . ALA A 1 72 ? 8.949 -7.698 1.164 1.00 95.56 72 ALA A CA 1
ATOM 535 C C . ALA A 1 72 ? 10.098 -6.894 1.791 1.00 95.56 72 ALA A C 1
ATOM 537 O O . ALA A 1 72 ? 11.196 -6.812 1.238 1.00 95.56 72 ALA A O 1
ATOM 538 N N . TYR A 1 73 ? 9.844 -6.311 2.958 1.00 89.88 73 TYR A N 1
ATOM 539 C CA . TYR A 1 73 ? 10.834 -5.554 3.710 1.00 89.88 73 TYR A CA 1
ATOM 540 C C . TYR A 1 73 ? 10.818 -5.980 5.173 1.00 89.88 73 TYR A C 1
ATOM 542 O O . TYR A 1 73 ? 9.813 -5.831 5.868 1.00 89.88 73 TYR A O 1
ATOM 550 N N . LEU A 1 74 ? 11.945 -6.513 5.639 1.00 72.50 74 LEU A N 1
ATOM 551 C CA . LEU A 1 74 ? 12.142 -6.861 7.040 1.00 72.50 74 LEU A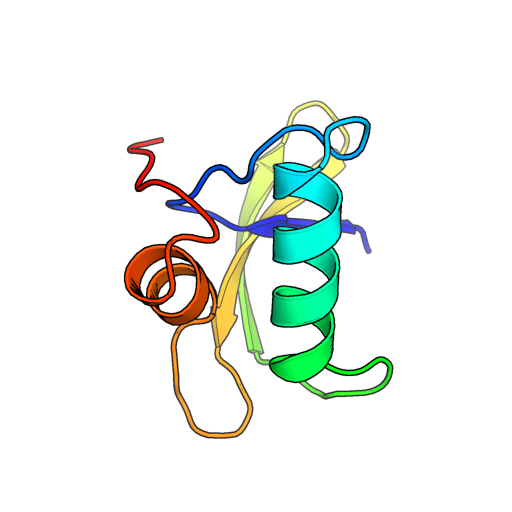 CA 1
ATOM 552 C C . LEU A 1 74 ? 12.601 -5.599 7.784 1.00 72.50 74 LEU A C 1
ATOM 554 O O . LEU A 1 74 ? 13.760 -5.202 7.679 1.00 72.50 74 LEU A O 1
ATOM 558 N N . THR A 1 75 ? 11.663 -4.937 8.466 1.00 59.22 75 THR A N 1
ATOM 559 C CA . THR A 1 75 ? 11.936 -3.879 9.462 1.00 59.22 75 THR A CA 1
ATOM 560 C C . THR A 1 75 ? 12.357 -4.439 10.803 1.00 59.22 75 THR A C 1
ATOM 562 O O . THR A 1 75 ? 11.738 -5.444 11.218 1.00 59.22 75 THR A O 1
#